Protein AF-A0A171D3H9-F1 (afdb_monomer)

Foldseek 3Di:
DVVVLVVVLVVLVVVLVVLLVVLVVLLVVLVVVLVVCCVVCPVPCDDPNVVVSVVVNVVSVVVSVVSVVVSVVVVVVSVVVVVVVVVVVVVVVVVVVD

pLDDT: mean 88.36, std 6.64, range [54.88, 95.69]

Solvent-accessible surface area (backbone atoms only — not comparable to full-atom values): 5390 Å² total; per-residue (Å²): 113,70,66,61,56,54,52,51,52,55,51,50,54,52,50,49,55,51,48,53,50,51,46,55,50,49,55,52,52,55,53,50,50,53,52,49,48,43,68,75,41,45,89,69,55,47,66,68,65,44,52,52,53,55,54,49,47,54,52,50,54,53,51,44,52,50,51,52,49,54,52,51,53,51,50,54,54,50,51,53,53,51,54,54,48,54,52,51,52,53,53,51,51,55,65,77,73,108

Organism: NCBI:txid161355

Mean predicted aligned error: 5.81 Å

InterPro domains:
  IPR010310 Type VII secretion system ESAT-6-like [PF06013] (6-89)
  IPR036689 ESAT-6-like superfamily [SSF140453] (6-96)

Secondary structure (DSSP, 8-state):
-HHHHHHHHHHHHHHHHHHHHHHHHHHHHHHHHHHHHHHHHGGG--HHHHHHHHHHHHHHHHHHHHHHHHHHHHHHHHHHHHHHHHHHHHHHHHHH--

Structure (mmCIF, N/CA/C/O backbone):
data_AF-A0A171D3H9-F1
#
_entry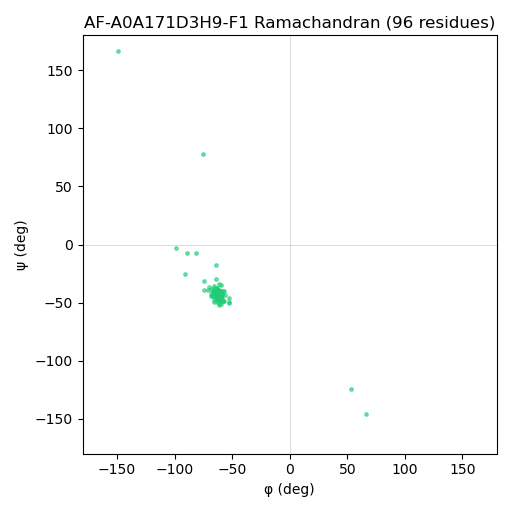.id   AF-A0A171D3H9-F1
#
loop_
_atom_site.group_PDB
_atom_site.id
_atom_site.type_symbol
_atom_site.label_atom_id
_atom_site.label_alt_id
_atom_site.label_comp_id
_atom_site.label_asym_id
_atom_site.label_entity_id
_atom_site.label_seq_id
_atom_site.pdbx_PDB_ins_code
_atom_site.Cartn_x
_atom_site.Cartn_y
_atom_site.Cartn_z
_atom_site.occupancy
_atom_site.B_iso_or_equiv
_atom_site.auth_seq_id
_atom_site.auth_comp_id
_atom_site.auth_asym_id
_atom_site.auth_atom_id
_atom_site.pdbx_PDB_model_num
ATOM 1 N N . MET A 1 1 ? 8.630 -3.198 -33.248 1.00 59.25 1 MET A N 1
ATOM 2 C CA . MET A 1 1 ? 8.483 -4.055 -32.046 1.00 59.25 1 MET A CA 1
ATOM 3 C C . MET A 1 1 ? 8.931 -3.330 -30.770 1.00 59.25 1 MET A C 1
ATOM 5 O O . MET A 1 1 ? 8.212 -3.430 -29.789 1.00 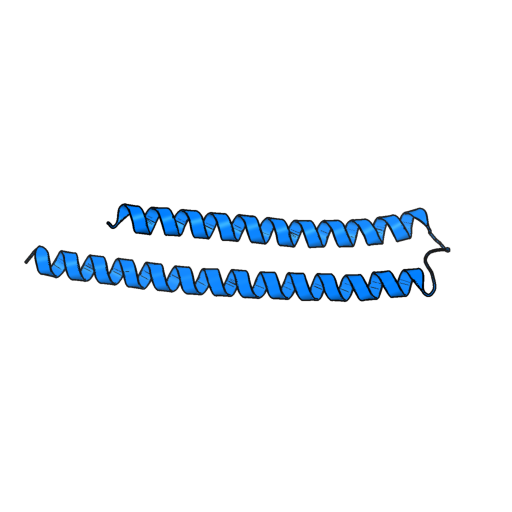59.25 1 MET A O 1
ATOM 9 N N . SER A 1 2 ? 10.020 -2.541 -30.794 1.00 70.62 2 SER A N 1
ATOM 10 C CA . SER A 1 2 ? 10.493 -1.708 -29.659 1.00 70.62 2 SER A CA 1
ATOM 11 C C . SER A 1 2 ? 9.443 -0.770 -29.053 1.00 70.62 2 SER A C 1
ATOM 13 O O . SER A 1 2 ? 9.237 -0.774 -27.840 1.00 70.62 2 SER A O 1
ATOM 15 N N . ASP A 1 3 ? 8.691 -0.047 -29.890 1.00 76.50 3 ASP A N 1
ATOM 16 C CA . ASP A 1 3 ? 7.670 0.890 -29.401 1.00 76.50 3 ASP A CA 1
ATOM 17 C C . ASP A 1 3 ? 6.540 0.206 -28.623 1.00 76.50 3 ASP A C 1
ATOM 19 O O . ASP A 1 3 ? 6.097 0.730 -27.607 1.00 76.50 3 ASP A O 1
ATOM 23 N N . TYR A 1 4 ? 6.114 -0.990 -29.041 1.00 75.44 4 TYR A N 1
ATOM 24 C CA . TYR A 1 4 ? 5.067 -1.747 -28.347 1.00 75.44 4 TYR A CA 1
ATOM 25 C C . TYR A 1 4 ? 5.510 -2.138 -26.932 1.00 75.44 4 TYR A C 1
ATOM 27 O O . TYR A 1 4 ? 4.793 -1.911 -25.960 1.00 75.44 4 TYR A O 1
ATOM 35 N N . THR A 1 5 ? 6.733 -2.656 -26.802 1.00 76.88 5 THR A N 1
ATOM 36 C CA . THR A 1 5 ? 7.321 -3.019 -25.510 1.00 76.88 5 THR A CA 1
ATOM 37 C C . THR A 1 5 ? 7.474 -1.797 -24.603 1.00 76.88 5 THR A C 1
ATOM 39 O O . THR A 1 5 ? 7.083 -1.844 -23.439 1.00 76.88 5 THR A O 1
ATOM 42 N N . LYS A 1 6 ? 7.969 -0.672 -25.136 1.00 79.62 6 LYS A N 1
ATOM 43 C CA . LYS A 1 6 ? 8.111 0.584 -24.385 1.00 79.62 6 LYS A CA 1
ATOM 44 C C . LYS A 1 6 ? 6.763 1.130 -23.898 1.00 79.62 6 LYS A C 1
ATOM 46 O O . LYS A 1 6 ? 6.672 1.563 -22.753 1.00 79.62 6 LYS A O 1
ATOM 51 N N . VAL A 1 7 ? 5.724 1.094 -24.736 1.00 84.12 7 VAL A N 1
ATOM 52 C CA . VAL A 1 7 ? 4.364 1.524 -24.365 1.00 84.12 7 VAL A CA 1
ATOM 53 C C . VAL A 1 7 ? 3.796 0.651 -23.244 1.00 84.12 7 VAL A C 1
ATOM 55 O O . VAL A 1 7 ? 3.266 1.191 -2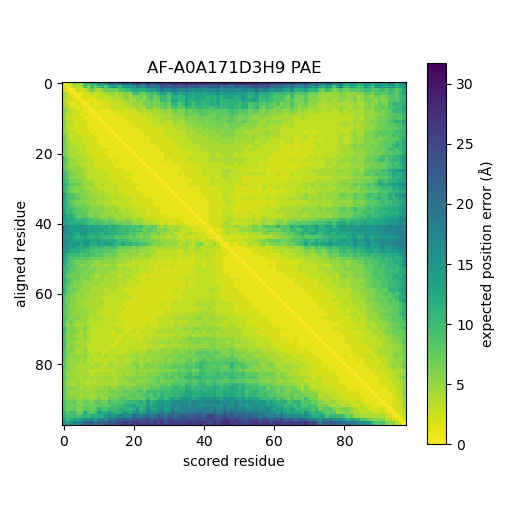2.274 1.00 84.12 7 VAL A O 1
ATOM 58 N N . ASN A 1 8 ? 3.969 -0.671 -23.320 1.00 84.00 8 ASN A N 1
ATOM 59 C CA . ASN A 1 8 ? 3.507 -1.584 -22.270 1.00 84.00 8 ASN A CA 1
ATOM 60 C C . ASN A 1 8 ? 4.195 -1.312 -20.924 1.00 84.00 8 ASN A C 1
ATOM 62 O O . ASN A 1 8 ? 3.529 -1.309 -19.894 1.00 84.00 8 ASN A O 1
ATOM 66 N N . PHE A 1 9 ? 5.502 -1.021 -20.922 1.00 84.19 9 PHE A N 1
ATOM 67 C CA . PHE A 1 9 ? 6.224 -0.655 -19.697 1.00 84.19 9 PHE A CA 1
ATOM 68 C C . PHE A 1 9 ? 5.650 0.602 -19.038 1.00 84.19 9 PHE A C 1
ATOM 70 O O . PHE A 1 9 ? 5.394 0.599 -17.836 1.00 84.19 9 PHE A O 1
ATOM 77 N N . VAL A 1 10 ? 5.392 1.651 -19.826 1.00 86.81 10 VAL A N 1
ATOM 78 C CA . VAL A 1 10 ? 4.778 2.887 -19.315 1.00 86.81 10 VAL A CA 1
ATOM 79 C C . VAL A 1 10 ? 3.396 2.601 -18.724 1.00 86.81 10 VAL A C 1
ATOM 81 O O . VAL A 1 10 ? 3.074 3.092 -17.647 1.00 86.81 10 VAL A O 1
ATOM 84 N N . GLN A 1 11 ? 2.578 1.778 -19.383 1.00 88.56 11 GLN A N 1
ATOM 85 C CA . GLN A 1 11 ? 1.258 1.403 -18.866 1.00 88.56 11 GLN A CA 1
ATOM 86 C C . GLN A 1 11 ? 1.342 0.629 -17.544 1.00 88.56 11 GLN A C 1
ATOM 88 O O . GLN A 1 11 ? 0.542 0.879 -16.645 1.00 88.56 11 GLN A O 1
ATOM 93 N N . MET A 1 12 ? 2.317 -0.273 -17.401 1.00 86.19 12 MET A N 1
ATOM 94 C CA . MET A 1 12 ? 2.535 -1.030 -16.164 1.00 86.19 12 MET A CA 1
ATOM 95 C C . MET A 1 12 ? 2.984 -0.128 -15.005 1.00 86.19 12 MET A C 1
ATOM 97 O O . MET A 1 12 ? 2.468 -0.266 -13.899 1.00 86.19 12 MET A O 1
ATOM 101 N N . GLU A 1 13 ? 3.871 0.838 -15.258 1.00 86.12 13 GLU A N 1
ATOM 102 C CA . GLU A 1 13 ? 4.276 1.838 -14.259 1.00 86.12 13 GLU A CA 1
ATOM 103 C C . GLU 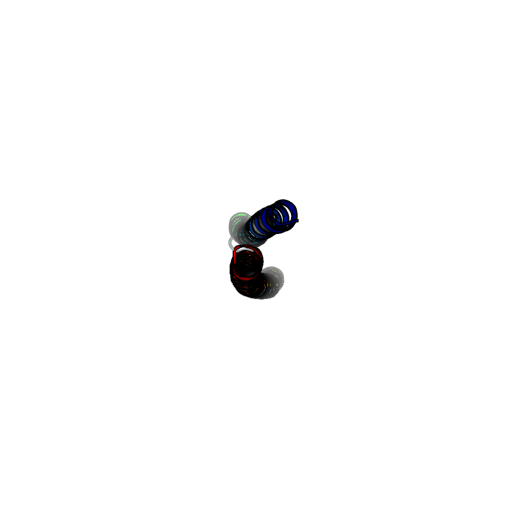A 1 13 ? 3.078 2.685 -13.795 1.00 86.12 13 GLU A C 1
ATOM 105 O O . GLU A 1 13 ? 2.863 2.885 -12.599 1.00 86.12 13 GLU A O 1
ATOM 110 N N . GLN A 1 14 ? 2.228 3.121 -14.730 1.00 89.75 14 GLN A N 1
ATOM 111 C CA . GLN A 1 14 ? 1.002 3.851 -14.392 1.00 89.75 14 GLN A CA 1
ATOM 112 C C . GLN A 1 14 ? 0.016 2.993 -13.588 1.00 89.75 14 GLN A C 1
ATOM 114 O O . GLN A 1 14 ? -0.591 3.484 -12.634 1.00 89.75 14 GLN A O 1
ATOM 119 N N . ALA A 1 15 ? -0.131 1.711 -13.933 1.00 86.94 15 ALA A N 1
ATOM 120 C CA . ALA A 1 15 ? -0.965 0.780 -13.179 1.00 86.94 15 ALA A CA 1
ATOM 121 C C . ALA A 1 15 ? -0.452 0.609 -11.741 1.00 86.94 15 ALA A C 1
ATOM 123 O O . ALA A 1 15 ? -1.248 0.659 -10.805 1.00 86.94 15 ALA A O 1
ATOM 124 N N . GLN A 1 16 ? 0.865 0.495 -11.547 1.00 87.38 16 GLN A N 1
ATOM 125 C CA . GLN A 1 16 ? 1.477 0.422 -10.220 1.00 87.38 16 GLN A CA 1
ATOM 126 C C . GLN A 1 16 ? 1.180 1.677 -9.386 1.00 87.38 16 GLN A C 1
ATOM 128 O O . GLN A 1 16 ? 0.741 1.561 -8.242 1.00 87.38 16 GLN A O 1
ATOM 133 N N . LEU A 1 17 ? 1.369 2.874 -9.950 1.00 89.38 17 LEU A N 1
ATOM 134 C CA . LEU A 1 17 ? 1.047 4.135 -9.269 1.00 89.38 17 LEU A CA 1
ATOM 135 C C . LEU A 1 17 ? -0.442 4.224 -8.909 1.00 89.38 17 LEU A C 1
ATOM 137 O O . LEU A 1 17 ? -0.799 4.671 -7.817 1.00 89.38 17 LEU A O 1
ATOM 141 N N . GLY A 1 18 ? -1.313 3.770 -9.813 1.00 91.56 18 GLY A N 1
ATOM 142 C CA . GLY A 1 18 ? -2.749 3.676 -9.574 1.00 91.56 18 GLY A CA 1
ATOM 143 C C . GLY A 1 18 ? -3.080 2.755 -8.401 1.00 91.56 18 GLY A C 1
ATOM 144 O O . GLY A 1 18 ? -3.849 3.138 -7.521 1.00 91.56 18 GLY A O 1
ATOM 145 N N . LEU A 1 19 ? -2.459 1.577 -8.345 1.00 89.00 19 LEU A N 1
ATOM 146 C CA . LEU A 1 19 ? -2.654 0.616 -7.261 1.00 89.00 19 LEU A CA 1
ATOM 147 C C . LEU A 1 19 ? -2.126 1.153 -5.925 1.00 89.00 19 LEU A C 1
ATOM 149 O O . LEU A 1 19 ? -2.850 1.096 -4.937 1.00 89.00 19 LEU A O 1
ATOM 153 N N . LEU A 1 20 ? -0.942 1.774 -5.894 1.00 90.25 20 LEU A N 1
ATOM 154 C CA . LEU A 1 20 ? -0.417 2.429 -4.685 1.00 90.25 20 LEU A CA 1
ATOM 155 C C . LEU A 1 20 ? -1.371 3.508 -4.158 1.00 90.25 20 LEU A C 1
ATOM 157 O O . LEU A 1 20 ? -1.588 3.622 -2.951 1.00 90.25 20 LEU A O 1
ATOM 161 N N . LYS A 1 21 ? -1.986 4.280 -5.059 1.00 93.88 21 LYS A N 1
ATOM 162 C CA . LYS A 1 21 ? -3.003 5.268 -4.689 1.00 93.88 21 LYS A CA 1
ATOM 163 C C . LYS A 1 21 ? -4.251 4.611 -4.098 1.00 93.88 21 LYS A C 1
ATOM 165 O O . LYS A 1 21 ? -4.799 5.143 -3.139 1.00 93.88 21 LYS A O 1
ATOM 170 N N . VAL A 1 22 ? -4.703 3.484 -4.649 1.00 92.31 22 VAL A N 1
ATOM 171 C CA . VAL A 1 22 ? -5.842 2.727 -4.101 1.00 92.31 22 VAL A CA 1
ATOM 172 C C . VAL A 1 22 ? -5.525 2.216 -2.697 1.00 92.31 22 VAL A C 1
ATOM 174 O O . VAL A 1 22 ? -6.332 2.440 -1.801 1.00 92.31 22 VAL A O 1
ATOM 177 N N . VAL A 1 23 ? -4.344 1.624 -2.488 1.00 90.06 23 VAL A N 1
ATOM 178 C CA . VAL A 1 23 ? -3.897 1.153 -1.164 1.00 90.06 23 VAL A CA 1
ATOM 179 C C . VAL A 1 23 ? -3.870 2.306 -0.159 1.00 90.06 23 VAL A C 1
ATOM 181 O O . VAL A 1 23 ? -4.486 2.210 0.893 1.00 90.06 23 VAL A O 1
ATOM 184 N N . SER A 1 24 ? -3.262 3.443 -0.512 1.00 90.88 24 SER A N 1
ATOM 185 C CA . SER A 1 24 ? -3.228 4.621 0.372 1.00 90.88 24 SER A CA 1
ATOM 186 C C . SER A 1 24 ? -4.611 5.224 0.643 1.00 90.88 24 SER A C 1
ATOM 188 O O . SER A 1 24 ? -4.827 5.843 1.683 1.00 90.88 24 SER A O 1
ATOM 190 N N . ASN A 1 25 ? -5.554 5.100 -0.291 1.00 93.81 25 ASN A N 1
ATOM 191 C CA . ASN A 1 25 ? -6.923 5.548 -0.059 1.00 93.81 25 ASN A CA 1
ATOM 192 C C . ASN A 1 25 ? -7.683 4.602 0.879 1.00 93.81 25 ASN A C 1
ATOM 194 O O . ASN A 1 25 ? -8.560 5.078 1.596 1.00 93.81 25 ASN A O 1
ATOM 198 N N . MET A 1 26 ? -7.371 3.302 0.862 1.00 90.31 26 MET A N 1
ATOM 199 C CA . MET A 1 26 ? -7.959 2.324 1.778 1.00 90.31 26 MET A CA 1
ATOM 200 C C . MET A 1 26 ? -7.535 2.620 3.219 1.00 90.31 26 MET A C 1
ATOM 202 O O . MET A 1 26 ? -8.417 2.826 4.047 1.00 90.31 26 MET A O 1
ATOM 206 N N . ASP A 1 27 ? -6.234 2.819 3.439 1.00 90.88 27 ASP A N 1
ATOM 207 C CA . ASP A 1 27 ? -5.623 3.199 4.724 1.00 90.88 27 ASP A CA 1
ATOM 208 C C . ASP A 1 27 ? -6.295 4.444 5.326 1.00 90.88 27 ASP A C 1
ATOM 210 O O . ASP A 1 27 ? -6.789 4.471 6.451 1.00 90.88 27 ASP A O 1
ATOM 214 N N . LYS A 1 28 ? -6.447 5.495 4.513 1.00 94.94 28 LYS A N 1
ATOM 215 C CA . LYS A 1 28 ? -7.124 6.724 4.954 1.00 94.94 28 LYS A CA 1
ATOM 216 C C . LYS A 1 28 ? -8.591 6.501 5.300 1.00 94.94 28 LYS A C 1
ATOM 218 O O . LYS A 1 28 ? -9.100 7.141 6.218 1.00 94.94 28 LYS A O 1
ATOM 223 N N . ALA A 1 29 ? -9.292 5.667 4.534 1.00 93.94 29 ALA A N 1
ATOM 224 C CA . ALA A 1 29 ? -10.715 5.428 4.736 1.00 93.94 29 ALA A CA 1
ATOM 225 C C . ALA A 1 29 ? -10.975 4.616 6.011 1.00 93.94 29 ALA A C 1
ATOM 227 O O . ALA A 1 29 ? -11.933 4.906 6.732 1.00 93.94 29 ALA A O 1
ATOM 228 N N . THR A 1 30 ? -10.129 3.627 6.300 1.00 91.75 30 THR A N 1
ATOM 229 C CA . THR A 1 30 ? -10.205 2.821 7.521 1.00 91.75 30 THR A CA 1
ATOM 230 C C . THR A 1 30 ? -9.855 3.665 8.746 1.00 91.75 30 THR A C 1
ATOM 232 O O . THR A 1 30 ? -10.624 3.675 9.709 1.00 91.75 30 THR A O 1
ATOM 235 N N . ASP A 1 31 ? -8.799 4.476 8.682 1.00 91.56 31 ASP A N 1
ATOM 236 C CA . ASP A 1 31 ? -8.445 5.426 9.743 1.00 91.56 31 ASP A CA 1
ATOM 237 C C . ASP A 1 31 ? -9.549 6.450 10.016 1.00 91.56 31 ASP A C 1
ATOM 239 O O . ASP A 1 31 ? -9.907 6.718 11.169 1.00 91.56 31 ASP A O 1
ATOM 243 N N . GLU A 1 32 ? -10.125 7.025 8.957 1.00 95.69 32 GLU A N 1
ATOM 244 C CA . GLU A 1 32 ? -11.210 7.993 9.087 1.00 95.69 32 GLU A CA 1
ATOM 245 C C . GLU A 1 32 ? -12.464 7.360 9.700 1.00 95.69 32 GLU A C 1
ATOM 247 O O . GLU A 1 32 ? -13.125 8.007 10.517 1.00 95.69 32 GLU A O 1
ATOM 252 N N . LEU A 1 33 ? -12.782 6.110 9.348 1.00 93.44 33 LEU A N 1
ATOM 253 C CA . LEU A 1 33 ? -13.890 5.367 9.946 1.00 93.44 33 LEU A CA 1
ATOM 254 C C . LEU A 1 33 ? -13.701 5.225 11.460 1.00 93.44 33 LEU A C 1
ATOM 256 O O . LEU A 1 33 ? -14.609 5.577 12.213 1.00 93.44 33 LEU A O 1
ATOM 260 N N . ILE A 1 34 ? -12.531 4.759 11.907 1.00 91.25 34 ILE A N 1
ATOM 261 C CA . ILE A 1 34 ? -12.240 4.578 13.337 1.00 91.25 34 ILE A CA 1
ATOM 262 C C . ILE A 1 34 ? -12.311 5.911 14.077 1.00 91.25 34 ILE A C 1
ATOM 264 O O . ILE A 1 34 ? -12.991 6.015 15.099 1.00 91.25 34 ILE A O 1
ATOM 268 N N . ARG A 1 35 ? -11.678 6.955 13.532 1.00 94.00 35 ARG A N 1
ATOM 269 C CA . ARG A 1 35 ? -11.710 8.291 14.136 1.00 94.00 35 ARG A CA 1
ATOM 270 C C . ARG A 1 35 ? -13.142 8.808 14.276 1.00 94.00 35 ARG A C 1
ATOM 272 O O . ARG A 1 35 ? -13.512 9.289 15.340 1.00 94.00 35 ARG A O 1
ATOM 279 N N . LYS A 1 36 ? -13.969 8.675 13.234 1.00 95.62 36 LYS A N 1
ATOM 280 C CA . LYS A 1 36 ? -15.378 9.098 13.286 1.00 95.62 36 LYS A CA 1
ATOM 281 C C . LYS A 1 36 ? -16.182 8.308 14.310 1.00 95.62 36 LYS A C 1
ATOM 283 O O . LYS A 1 36 ? -17.028 8.889 14.980 1.00 95.62 36 LYS A O 1
ATOM 288 N N . LEU A 1 37 ? -15.938 7.006 14.442 1.00 91.69 37 LEU A N 1
ATOM 289 C CA . LEU A 1 37 ? -16.603 6.192 15.458 1.00 91.69 37 LEU A CA 1
ATOM 290 C C . LEU A 1 37 ? -16.239 6.665 16.871 1.00 91.69 37 LEU A C 1
ATOM 292 O O . LEU A 1 37 ? -17.136 6.840 17.692 1.00 91.69 37 LEU A O 1
ATOM 296 N N . GLN A 1 38 ? -14.961 6.950 17.125 1.00 91.81 38 GLN A N 1
ATOM 297 C CA . GLN A 1 38 ? -14.490 7.509 18.396 1.00 91.81 38 GLN A CA 1
ATOM 298 C C . GLN A 1 38 ? -15.108 8.886 18.683 1.00 91.81 38 GLN A C 1
ATOM 300 O O . GLN A 1 38 ? -15.575 9.130 19.793 1.00 91.81 38 GLN A O 1
ATOM 305 N N . GLU A 1 39 ? -15.173 9.769 17.683 1.00 95.00 39 GLU A N 1
ATOM 306 C CA . GLU A 1 39 ? -15.784 11.100 17.807 1.00 95.00 39 GLU A CA 1
ATOM 307 C C . GLU A 1 39 ? -17.293 11.033 18.094 1.00 95.00 39 GLU A C 1
ATOM 309 O O . GLU A 1 39 ? -17.793 11.764 18.946 1.00 95.00 39 GLU A O 1
ATOM 314 N N . VAL A 1 40 ? -18.027 10.167 17.387 1.00 94.12 40 VAL A N 1
ATOM 315 C CA . VAL A 1 40 ? -19.492 10.057 17.506 1.00 94.12 40 VAL A CA 1
ATOM 316 C C . VAL A 1 40 ? -19.904 9.360 18.798 1.00 94.12 40 VAL A C 1
ATOM 318 O O . VAL A 1 40 ? -20.907 9.733 19.405 1.00 94.12 40 VAL A O 1
ATOM 321 N N . LEU A 1 41 ? -19.166 8.327 19.206 1.00 91.12 41 LEU A N 1
ATOM 322 C CA . LEU A 1 41 ? -19.541 7.498 20.348 1.00 91.12 41 LEU A CA 1
ATOM 323 C C . LEU A 1 41 ? -18.941 8.007 21.662 1.00 91.12 41 LEU A C 1
ATOM 325 O O . LEU A 1 41 ? -19.543 7.771 22.711 1.00 91.12 41 LEU A O 1
ATOM 329 N N . GLY A 1 42 ? -17.821 8.736 21.621 1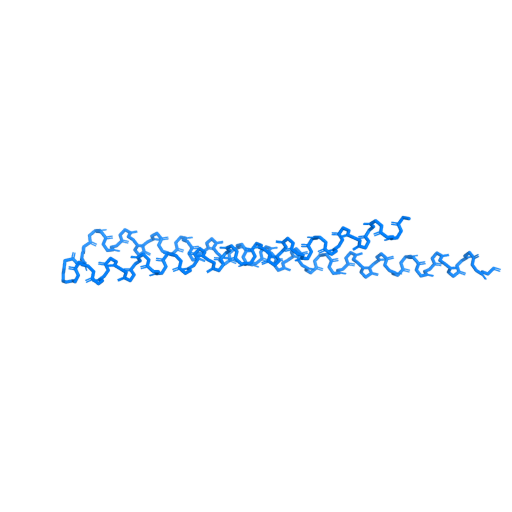.00 90.88 42 GLY A N 1
ATOM 330 C CA . GLY A 1 42 ? -17.166 9.288 22.807 1.00 90.88 42 GLY A CA 1
ATOM 331 C C . GLY A 1 42 ? -16.903 8.204 23.851 1.00 90.88 42 GLY A C 1
ATOM 332 O O . GLY A 1 42 ? -16.333 7.162 23.538 1.00 90.88 42 GLY A O 1
ATOM 333 N N . ASP A 1 43 ? -17.401 8.405 25.072 1.00 88.88 43 ASP A N 1
ATOM 334 C CA . ASP A 1 43 ? -17.272 7.441 26.178 1.00 88.88 43 ASP A CA 1
ATOM 335 C C . ASP A 1 43 ? -17.983 6.097 25.919 1.00 88.88 43 ASP A C 1
ATOM 337 O O . ASP A 1 43 ? -17.679 5.098 26.569 1.00 88.88 43 ASP A O 1
ATOM 341 N N . ASN A 1 44 ? -18.914 6.043 24.958 1.00 88.19 44 ASN A N 1
ATOM 342 C CA . ASN A 1 44 ? -19.568 4.798 24.546 1.00 88.19 44 ASN A CA 1
ATOM 343 C C . ASN A 1 44 ? -18.716 3.976 23.562 1.00 88.19 44 ASN A C 1
ATOM 345 O O . ASN A 1 44 ? -19.093 2.850 23.230 1.00 88.19 44 ASN A O 1
ATOM 349 N N . TRP A 1 45 ? -17.583 4.506 23.081 1.00 89.19 45 TRP A N 1
ATOM 350 C CA . TRP A 1 45 ? -16.594 3.739 22.324 1.00 89.19 45 TRP A CA 1
ATOM 351 C C . TRP A 1 45 ? -15.798 2.835 23.273 1.00 89.19 45 TRP A C 1
ATOM 353 O O . TRP A 1 45 ? -14.677 3.136 23.680 1.00 89.19 45 TRP A O 1
ATOM 363 N N . ALA A 1 46 ? -16.406 1.721 23.667 1.00 89.62 46 ALA A N 1
ATOM 364 C CA . ALA A 1 46 ? -15.815 0.780 24.603 1.00 89.62 46 ALA A CA 1
ATOM 365 C C . ALA A 1 46 ? -16.278 -0.657 24.333 1.00 89.62 46 ALA A C 1
ATOM 367 O O . ALA A 1 46 ? -17.249 -0.906 23.615 1.00 89.62 46 ALA A O 1
ATOM 368 N N . GLY A 1 47 ? -15.580 -1.610 24.949 1.00 90.56 47 GLY A N 1
ATOM 369 C CA . GLY A 1 47 ? -15.951 -3.022 24.922 1.00 90.56 47 GLY A CA 1
ATOM 370 C C . GLY A 1 47 ? -15.839 -3.655 23.536 1.00 90.56 47 GLY A C 1
ATOM 371 O O . GLY A 1 47 ? -14.954 -3.323 22.747 1.00 90.56 47 GLY A O 1
ATOM 372 N N . ASP A 1 48 ? -16.739 -4.594 23.257 1.00 90.62 48 ASP A N 1
ATOM 373 C CA . ASP A 1 48 ? -16.639 -5.496 22.107 1.00 90.62 48 ASP A CA 1
ATOM 374 C C . ASP A 1 48 ? -16.647 -4.770 20.759 1.00 90.62 48 ASP A C 1
ATOM 376 O O . ASP A 1 48 ? -15.944 -5.186 19.844 1.00 90.62 48 ASP A O 1
ATOM 380 N N . ALA A 1 49 ? -17.384 -3.661 20.635 1.00 85.19 49 ALA A N 1
ATOM 381 C CA . ALA A 1 49 ? -17.418 -2.881 19.399 1.00 85.19 49 ALA A CA 1
ATOM 382 C C . ALA A 1 49 ? -16.057 -2.236 19.102 1.00 85.19 49 ALA A C 1
ATOM 384 O O . ALA A 1 49 ? -15.543 -2.370 17.993 1.00 85.19 49 ALA A O 1
ATOM 385 N N . ALA A 1 50 ? -15.446 -1.589 20.099 1.00 90.12 50 ALA A N 1
ATOM 386 C CA . ALA A 1 50 ? -14.122 -0.994 19.948 1.00 90.12 50 ALA A CA 1
ATOM 387 C C . ALA A 1 50 ? -13.073 -2.069 19.620 1.00 90.12 50 ALA A C 1
ATOM 389 O O . ALA A 1 50 ? -12.310 -1.918 18.669 1.00 90.12 50 ALA A O 1
ATOM 390 N N . ASN A 1 51 ? -13.098 -3.196 20.339 1.00 93.12 51 ASN A N 1
ATOM 391 C CA . ASN A 1 51 ? -12.188 -4.316 20.093 1.00 93.12 51 ASN A CA 1
ATOM 392 C C . ASN A 1 51 ? -12.351 -4.898 18.681 1.00 93.12 51 ASN A C 1
ATOM 394 O O . ASN A 1 51 ? -11.355 -5.118 17.996 1.00 93.12 51 ASN A O 1
ATOM 398 N N . PHE A 1 52 ? -13.592 -5.095 18.223 1.00 92.31 52 PHE A N 1
ATOM 399 C CA . PHE A 1 52 ? -13.893 -5.608 16.887 1.00 92.31 52 PHE A CA 1
ATOM 400 C C . PHE A 1 52 ? -13.267 -4.733 15.800 1.00 92.31 52 PHE A C 1
ATOM 402 O O . PHE A 1 52 ? -12.599 -5.236 14.897 1.00 92.31 52 PHE A O 1
ATOM 409 N N . PHE A 1 53 ? -13.454 -3.417 15.889 1.00 91.50 53 PHE A N 1
ATOM 410 C CA . PHE A 1 53 ? -12.929 -2.492 14.893 1.00 91.50 53 PHE A CA 1
ATOM 411 C C . PHE A 1 53 ? -11.401 -2.365 14.947 1.00 91.50 53 PHE A C 1
ATOM 413 O O . PHE A 1 53 ? -10.771 -2.311 13.894 1.00 91.50 53 PHE A O 1
ATOM 420 N N . GLU A 1 54 ? -10.793 -2.395 16.133 1.00 90.94 54 GLU A N 1
ATOM 421 C CA . GLU A 1 54 ? -9.331 -2.415 16.279 1.00 90.94 54 GLU A CA 1
ATOM 422 C C . GLU A 1 54 ? -8.701 -3.708 15.735 1.00 90.94 54 GLU A C 1
ATOM 424 O O . GLU A 1 54 ? -7.619 -3.684 15.145 1.00 90.94 54 GLU A O 1
ATOM 429 N N . GLU A 1 55 ? -9.363 -4.858 15.886 1.00 94.75 55 GLU A N 1
ATOM 430 C CA . GLU A 1 55 ? -8.917 -6.108 15.259 1.00 94.75 55 GLU A CA 1
ATOM 431 C C . GLU A 1 55 ? -8.996 -6.037 13.733 1.00 94.75 55 GLU A C 1
ATOM 433 O O . GLU A 1 55 ? -8.042 -6.412 13.050 1.00 94.75 55 GLU A O 1
ATOM 438 N N . HIS A 1 56 ? -10.095 -5.508 13.191 1.00 93.62 56 HIS A N 1
ATOM 439 C CA . HIS A 1 56 ? -10.252 -5.347 11.746 1.00 93.62 56 HIS A CA 1
ATOM 440 C C . HIS A 1 56 ? -9.259 -4.340 11.172 1.00 93.62 56 HIS A C 1
ATOM 442 O O . HIS A 1 56 ? -8.694 -4.600 10.111 1.00 93.62 56 HIS A O 1
ATOM 448 N N . ARG A 1 57 ? -8.965 -3.259 11.905 1.00 91.44 57 ARG A N 1
ATOM 449 C CA . ARG A 1 57 ? -7.909 -2.309 11.552 1.00 91.44 57 ARG A CA 1
ATOM 450 C C . ARG A 1 57 ? -6.580 -3.019 11.324 1.00 91.44 57 ARG A C 1
ATOM 452 O O . ARG A 1 57 ? -5.999 -2.886 10.258 1.00 91.44 57 ARG A O 1
ATOM 459 N N . LYS A 1 58 ? -6.153 -3.876 12.253 1.00 94.12 58 LYS A N 1
ATOM 460 C CA . LYS A 1 58 ? -4.901 -4.642 12.098 1.00 94.12 58 LYS A CA 1
ATOM 461 C C . LYS A 1 58 ? -4.900 -5.542 10.861 1.00 94.12 58 LYS A C 1
ATOM 463 O O . LYS A 1 58 ? -3.850 -5.736 10.253 1.00 94.12 58 LYS A O 1
ATOM 468 N N . ILE A 1 59 ? -6.051 -6.114 10.500 1.00 94.81 59 ILE A N 1
ATOM 469 C CA . ILE A 1 59 ? -6.189 -6.946 9.295 1.00 94.81 59 ILE A CA 1
ATOM 470 C C . ILE A 1 59 ? -6.027 -6.088 8.036 1.00 94.81 59 ILE A C 1
ATOM 472 O O . ILE A 1 59 ? -5.322 -6.498 7.112 1.00 94.81 59 ILE A O 1
ATOM 476 N N . TRP A 1 60 ? -6.650 -4.909 8.000 1.00 92.88 60 TRP A N 1
ATOM 477 C CA . TRP A 1 60 ? -6.517 -3.968 6.888 1.00 92.88 60 TRP A CA 1
ATOM 478 C C . TRP A 1 60 ? -5.079 -3.472 6.753 1.00 92.88 60 TRP A C 1
ATOM 480 O O . TRP A 1 60 ? -4.499 -3.638 5.682 1.00 92.88 60 TRP A O 1
ATOM 490 N N . ASP A 1 61 ? -4.463 -3.027 7.851 1.00 92.31 61 ASP A N 1
ATOM 491 C CA . ASP A 1 61 ? -3.072 -2.567 7.883 1.00 92.31 61 ASP A CA 1
ATOM 492 C C . ASP A 1 61 ? -2.117 -3.658 7.359 1.00 92.31 61 ASP A C 1
ATOM 494 O O . ASP A 1 61 ? -1.211 -3.402 6.562 1.00 92.31 61 ASP A O 1
ATOM 498 N N . ALA A 1 62 ? -2.326 -4.915 7.769 1.00 95.25 62 ALA A N 1
ATOM 499 C CA . ALA A 1 62 ? -1.519 -6.040 7.303 1.00 95.25 62 ALA A CA 1
ATOM 500 C C . ALA A 1 62 ? -1.697 -6.306 5.797 1.00 95.2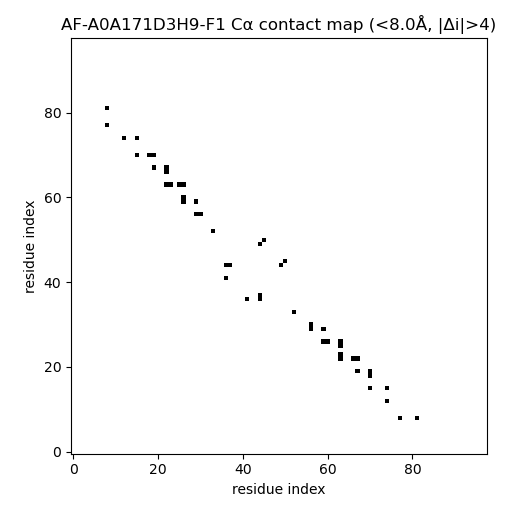5 62 ALA A C 1
ATOM 502 O O . ALA A 1 62 ? -0.714 -6.569 5.096 1.00 95.25 62 ALA A O 1
ATOM 503 N N . ALA A 1 63 ? -2.932 -6.229 5.294 1.00 92.56 63 ALA A 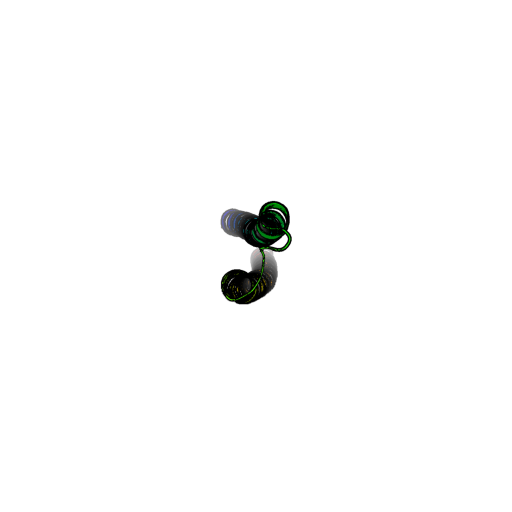N 1
ATOM 504 C CA . ALA A 1 63 ? -3.230 -6.399 3.875 1.00 92.56 63 ALA A CA 1
ATOM 505 C C . ALA A 1 63 ? -2.633 -5.263 3.028 1.00 92.56 63 ALA A C 1
ATOM 507 O O . ALA A 1 63 ? -2.076 -5.516 1.961 1.00 92.56 63 ALA A O 1
ATOM 508 N N . GLU A 1 64 ? -2.692 -4.024 3.509 1.00 90.81 64 GLU A N 1
ATOM 509 C CA . GLU A 1 64 ? -2.112 -2.850 2.850 1.00 90.81 64 GLU A CA 1
ATOM 510 C C . GLU A 1 64 ? -0.596 -2.939 2.752 1.00 90.81 64 GLU A C 1
ATOM 512 O O . GLU A 1 64 ? -0.026 -2.707 1.682 1.00 90.81 64 GLU A O 1
ATOM 517 N N . GLN A 1 65 ? 0.058 -3.349 3.839 1.00 92.69 65 GLN A N 1
ATOM 518 C CA . GLN A 1 65 ? 1.496 -3.594 3.841 1.00 92.69 65 GLN A CA 1
ATOM 519 C C . GLN A 1 65 ? 1.888 -4.694 2.854 1.00 92.69 65 GLN A C 1
ATOM 521 O O . GLN A 1 65 ? 2.880 -4.549 2.140 1.00 92.69 65 GLN A O 1
ATOM 526 N N . GLU A 1 66 ? 1.123 -5.786 2.793 1.00 94.44 66 GLU A N 1
ATOM 527 C CA . GLU A 1 66 ? 1.375 -6.870 1.843 1.00 94.44 66 GLU A CA 1
ATOM 528 C C . GLU A 1 66 ? 1.196 -6.411 0.393 1.00 94.44 66 GLU A C 1
ATOM 530 O O . GLU A 1 66 ? 2.075 -6.647 -0.436 1.00 94.44 66 GLU A O 1
ATOM 535 N N . MET A 1 67 ? 0.126 -5.672 0.089 1.00 91.69 67 MET A N 1
ATOM 536 C CA . MET A 1 67 ? -0.064 -5.084 -1.239 1.00 91.69 67 MET A CA 1
ATOM 537 C C . MET A 1 67 ? 1.082 -4.134 -1.603 1.00 91.69 67 MET A C 1
ATOM 539 O O . MET A 1 67 ? 1.600 -4.191 -2.718 1.00 91.69 67 MET A O 1
ATOM 543 N N . GLY A 1 68 ? 1.526 -3.293 -0.665 1.00 90.31 68 GLY A N 1
ATOM 544 C CA . GLY A 1 68 ? 2.672 -2.406 -0.859 1.00 90.31 68 GLY A CA 1
ATOM 545 C C . GLY A 1 68 ? 3.962 -3.165 -1.187 1.00 90.31 68 GLY A C 1
ATOM 546 O O . GLY A 1 68 ? 4.682 -2.777 -2.111 1.00 90.31 68 GLY A O 1
ATOM 547 N N . ARG A 1 69 ? 4.231 -4.277 -0.486 1.00 93.31 69 ARG A N 1
ATOM 548 C CA . ARG A 1 69 ? 5.377 -5.157 -0.772 1.00 93.31 69 ARG A CA 1
ATOM 549 C C . ARG A 1 69 ? 5.299 -5.746 -2.178 1.00 93.31 69 ARG A C 1
ATOM 551 O O . ARG A 1 69 ? 6.239 -5.568 -2.950 1.00 93.31 69 ARG A O 1
ATOM 558 N N . GLN A 1 70 ? 4.172 -6.359 -2.536 1.00 92.88 70 GLN A N 1
ATOM 559 C CA . GLN A 1 70 ? 3.983 -6.985 -3.850 1.00 92.88 70 GLN A CA 1
ATOM 560 C C . GLN A 1 70 ? 4.102 -5.974 -4.999 1.00 92.88 70 GLN A C 1
ATOM 562 O O . GLN A 1 70 ? 4.714 -6.263 -6.028 1.00 92.88 70 GLN A O 1
ATOM 567 N N . LEU A 1 71 ? 3.569 -4.760 -4.824 1.00 89.25 71 LEU A N 1
ATOM 568 C CA . LEU A 1 71 ? 3.697 -3.687 -5.813 1.00 89.25 71 LEU A CA 1
ATOM 569 C C . LEU A 1 71 ? 5.150 -3.242 -5.996 1.00 89.25 71 LEU A C 1
ATOM 571 O O . LEU A 1 71 ? 5.569 -2.972 -7.121 1.00 89.25 71 LEU A O 1
ATOM 575 N N . ASN A 1 72 ? 5.925 -3.177 -4.913 1.00 89.06 72 ASN A N 1
ATOM 576 C CA . ASN A 1 72 ? 7.344 -2.847 -4.985 1.00 89.06 72 ASN A CA 1
ATOM 577 C C . ASN A 1 72 ? 8.160 -3.962 -5.663 1.00 89.06 72 ASN A C 1
ATOM 579 O O . ASN A 1 72 ? 9.000 -3.681 -6.516 1.00 89.06 72 ASN A O 1
ATOM 583 N N . GLU A 1 73 ? 7.884 -5.227 -5.344 1.00 92.50 73 GLU A N 1
ATOM 584 C CA . GLU A 1 73 ? 8.512 -6.379 -6.006 1.00 92.50 73 GLU A CA 1
ATOM 585 C C . GLU A 1 73 ? 8.223 -6.396 -7.512 1.00 92.50 73 GLU A C 1
ATOM 587 O O . GLU A 1 73 ? 9.139 -6.566 -8.323 1.00 92.50 73 GLU A O 1
ATOM 592 N N . ALA A 1 74 ? 6.971 -6.134 -7.899 1.00 87.69 74 ALA A N 1
ATOM 593 C CA . ALA A 1 74 ? 6.580 -6.013 -9.299 1.00 87.69 74 ALA A CA 1
ATOM 594 C C . ALA A 1 74 ? 7.344 -4.883 -10.012 1.00 87.69 74 ALA A C 1
ATOM 596 O O . ALA A 1 74 ? 7.798 -5.068 -11.143 1.00 87.69 74 ALA A O 1
ATOM 597 N N . ALA A 1 75 ? 7.550 -3.743 -9.347 1.00 86.69 75 ALA A N 1
ATOM 598 C CA . ALA A 1 75 ? 8.312 -2.616 -9.886 1.00 86.69 75 ALA A CA 1
ATOM 599 C C . ALA A 1 75 ? 9.773 -2.982 -10.175 1.00 86.69 75 ALA A C 1
ATOM 601 O O . ALA A 1 75 ? 10.302 -2.681 -11.247 1.00 86.69 75 ALA A O 1
ATOM 602 N N . VAL A 1 76 ? 10.421 -3.671 -9.232 1.00 90.75 76 VAL A N 1
ATOM 603 C CA . VAL A 1 76 ? 11.814 -4.122 -9.367 1.00 90.75 76 VAL A CA 1
ATOM 604 C C . VAL A 1 76 ? 11.952 -5.132 -10.508 1.00 90.75 76 VAL A C 1
ATOM 606 O O . VAL A 1 76 ? 12.857 -5.017 -11.343 1.00 90.75 76 VAL A O 1
ATOM 609 N N . ALA A 1 77 ? 11.032 -6.098 -10.585 1.00 90.06 77 ALA A N 1
ATOM 610 C CA . ALA A 1 77 ? 11.001 -7.080 -11.664 1.00 90.06 77 ALA A CA 1
ATOM 611 C C . ALA A 1 77 ? 10.818 -6.408 -13.035 1.00 90.06 77 ALA A C 1
ATOM 613 O O . ALA A 1 77 ? 11.518 -6.745 -13.996 1.00 90.06 77 ALA A O 1
ATOM 614 N N . LEU A 1 78 ? 9.932 -5.412 -13.116 1.00 86.31 78 LEU A N 1
ATOM 615 C CA . LEU A 1 78 ? 9.690 -4.640 -14.331 1.00 86.31 78 LEU A CA 1
ATOM 616 C C . LEU A 1 78 ? 10.929 -3.845 -14.766 1.00 86.31 78 LEU A C 1
ATOM 618 O O . LEU A 1 78 ? 11.287 -3.858 -15.947 1.00 86.31 78 LEU A O 1
ATOM 622 N N . GLY A 1 79 ? 11.612 -3.198 -13.818 1.00 86.88 79 GLY A N 1
ATOM 623 C CA . GLY A 1 79 ? 12.866 -2.483 -14.064 1.00 86.88 79 GLY A CA 1
ATOM 624 C C . GLY A 1 79 ? 13.939 -3.401 -14.651 1.00 86.88 79 GLY A C 1
ATOM 625 O O . GLY A 1 79 ? 14.497 -3.111 -15.710 1.00 86.88 79 GLY A O 1
ATOM 626 N N . THR A 1 80 ? 14.130 -4.566 -14.031 1.00 89.75 80 THR A N 1
ATOM 627 C CA . THR A 1 80 ? 15.089 -5.586 -14.486 1.00 89.75 80 THR A CA 1
ATOM 628 C C . THR A 1 80 ? 14.758 -6.082 -15.898 1.00 89.75 80 THR A C 1
ATOM 630 O O . THR A 1 80 ? 15.637 -6.195 -16.757 1.00 89.75 80 THR A O 1
ATOM 633 N N . ALA A 1 81 ? 13.479 -6.346 -16.183 1.00 85.75 81 ALA A N 1
ATOM 634 C CA . ALA A 1 81 ? 13.029 -6.769 -17.508 1.00 85.75 81 ALA A CA 1
ATOM 635 C C . ALA A 1 81 ? 13.300 -5.698 -18.583 1.00 85.75 81 ALA A C 1
ATOM 637 O O . ALA A 1 81 ? 13.742 -6.027 -19.687 1.00 85.75 81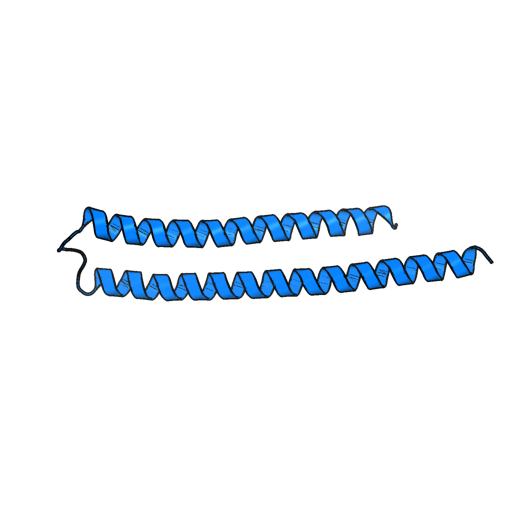 ALA A O 1
ATOM 638 N N . ASN A 1 82 ? 13.089 -4.420 -18.260 1.00 85.38 82 ASN A N 1
ATOM 639 C CA . ASN A 1 82 ? 13.353 -3.299 -19.164 1.00 85.38 82 ASN A CA 1
ATOM 640 C C . ASN A 1 82 ? 14.852 -3.120 -19.454 1.00 85.38 82 ASN A C 1
ATOM 642 O O . ASN A 1 82 ? 15.241 -2.899 -20.603 1.00 85.38 82 ASN A O 1
ATOM 646 N N . GLU A 1 83 ? 15.709 -3.237 -18.439 1.00 88.00 83 GLU A N 1
ATOM 647 C CA . GLU A 1 83 ? 17.166 -3.175 -18.607 1.00 88.00 83 GLU A CA 1
ATOM 648 C C . GLU A 1 83 ? 17.679 -4.307 -19.503 1.00 88.00 83 GLU A C 1
ATOM 650 O O . GLU A 1 83 ? 18.390 -4.053 -20.481 1.00 88.00 83 GLU A O 1
ATOM 655 N N . ASN A 1 84 ? 17.239 -5.539 -19.235 1.00 86.94 84 ASN A N 1
ATOM 656 C CA . ASN A 1 84 ? 17.570 -6.707 -20.050 1.00 86.94 84 ASN A CA 1
ATOM 657 C C . ASN A 1 84 ? 17.112 -6.534 -21.504 1.00 86.94 84 ASN A C 1
ATOM 659 O O . ASN A 1 84 ? 17.865 -6.840 -22.433 1.00 86.94 84 ASN A O 1
ATOM 663 N N . TYR A 1 85 ? 15.906 -5.995 -21.714 1.00 86.38 85 TYR A N 1
ATOM 664 C CA . TYR A 1 85 ? 15.380 -5.709 -23.046 1.00 86.38 85 TYR A CA 1
ATOM 665 C C . TYR A 1 85 ? 16.248 -4.696 -23.806 1.00 86.38 85 TYR A C 1
ATOM 667 O O . TYR A 1 85 ? 16.673 -4.963 -24.932 1.00 86.38 85 TYR A O 1
ATOM 675 N N . LYS A 1 86 ? 16.576 -3.558 -23.180 1.00 87.62 86 LYS A N 1
ATOM 676 C CA . LYS A 1 86 ? 17.428 -2.522 -23.789 1.00 87.62 86 LYS A CA 1
ATOM 677 C C . LYS A 1 86 ? 18.814 -3.058 -24.139 1.00 87.62 86 LYS A C 1
ATOM 679 O O . LYS A 1 86 ? 19.336 -2.745 -25.211 1.00 87.62 86 LYS A O 1
ATOM 684 N N . ALA A 1 87 ? 19.401 -3.875 -23.263 1.00 88.31 87 ALA A N 1
ATOM 685 C CA . ALA A 1 87 ? 20.692 -4.507 -23.508 1.00 88.31 87 ALA A CA 1
ATOM 686 C C . ALA A 1 87 ? 20.637 -5.470 -24.708 1.00 88.31 87 ALA A C 1
ATOM 688 O O . ALA A 1 87 ? 21.535 -5.450 -25.552 1.00 88.31 87 ALA A O 1
ATOM 689 N N . ALA A 1 88 ? 19.575 -6.275 -24.823 1.00 86.88 88 ALA A N 1
ATOM 690 C CA . ALA A 1 88 ? 19.369 -7.172 -25.958 1.00 86.88 88 ALA A CA 1
ATOM 691 C C . ALA A 1 88 ? 19.172 -6.404 -27.277 1.00 86.88 88 ALA A C 1
ATOM 693 O O . ALA A 1 88 ? 19.807 -6.737 -28.278 1.00 86.88 88 ALA A O 1
ATOM 694 N N . GLU A 1 89 ? 18.368 -5.335 -27.284 1.00 86.06 89 GLU A N 1
ATOM 695 C CA . GLU A 1 89 ? 18.209 -4.476 -28.467 1.00 86.06 89 GLU A CA 1
ATOM 696 C C . GLU A 1 89 ? 19.517 -3.792 -28.876 1.00 86.06 89 GLU A C 1
ATOM 698 O O . GLU A 1 89 ? 19.814 -3.694 -30.065 1.00 86.06 89 GLU A O 1
ATOM 703 N N . ALA A 1 90 ? 20.310 -3.304 -27.918 1.00 87.25 90 ALA A N 1
ATOM 704 C CA . ALA A 1 90 ? 21.604 -2.691 -28.209 1.00 87.25 90 ALA A CA 1
ATOM 705 C C . ALA A 1 90 ? 22.575 -3.695 -28.851 1.00 87.25 90 ALA A C 1
ATOM 707 O O . ALA A 1 90 ? 23.194 -3.376 -29.865 1.00 87.25 90 ALA A O 1
ATOM 708 N N . ARG A 1 91 ? 22.650 -4.920 -28.312 1.00 87.56 91 ARG A N 1
ATOM 709 C CA . ARG A 1 91 ? 23.470 -6.007 -28.874 1.00 87.56 91 ARG A CA 1
ATOM 710 C C . ARG A 1 91 ? 23.013 -6.402 -30.273 1.00 87.56 91 ARG A C 1
ATOM 712 O O . ARG A 1 91 ? 23.843 -6.486 -31.170 1.00 87.56 91 ARG A O 1
ATOM 719 N N . ASN A 1 92 ? 21.708 -6.587 -30.480 1.00 83.19 92 ASN A N 1
ATOM 720 C CA . ASN A 1 92 ? 21.180 -6.896 -31.806 1.00 83.19 92 ASN A CA 1
ATOM 721 C C . ASN A 1 92 ? 21.486 -5.764 -32.788 1.00 83.19 92 ASN A C 1
ATOM 723 O O . ASN A 1 92 ? 22.022 -6.024 -33.852 1.00 83.19 92 ASN A O 1
ATOM 727 N N . ARG A 1 93 ? 21.253 -4.496 -32.438 1.00 86.19 93 ARG A N 1
ATOM 728 C CA . ARG A 1 93 ? 21.609 -3.389 -33.341 1.00 86.19 93 ARG A CA 1
ATOM 729 C C . ARG A 1 93 ? 23.092 -3.384 -33.709 1.00 86.19 93 ARG A C 1
ATOM 731 O O . ARG A 1 93 ? 23.388 -3.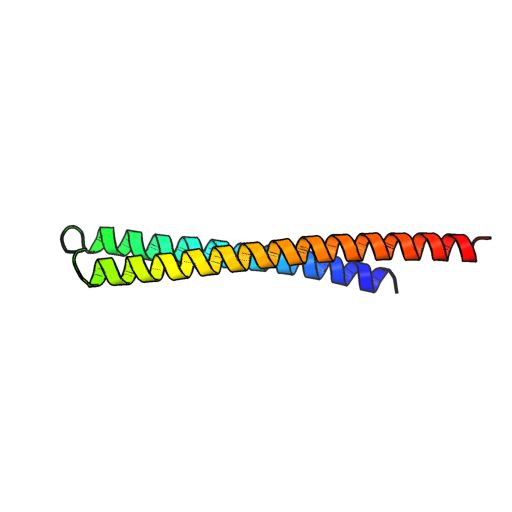183 -34.876 1.00 86.19 93 ARG A O 1
ATOM 738 N N . ALA A 1 94 ? 23.985 -3.667 -32.759 1.00 85.06 94 ALA A N 1
ATOM 739 C CA . ALA A 1 94 ? 25.422 -3.739 -33.015 1.00 85.06 94 ALA A CA 1
ATOM 740 C C . ALA A 1 94 ? 25.809 -4.864 -33.994 1.00 85.06 94 ALA A C 1
ATOM 742 O O . ALA A 1 94 ? 26.680 -4.652 -34.829 1.00 85.06 94 ALA A O 1
ATOM 743 N N . ILE A 1 95 ? 25.146 -6.026 -33.922 1.00 85.19 95 ILE A N 1
ATOM 744 C CA . ILE A 1 95 ? 25.376 -7.162 -34.836 1.00 85.19 95 ILE A CA 1
ATOM 745 C C . ILE A 1 95 ? 24.910 -6.839 -36.260 1.00 85.19 95 ILE A C 1
ATOM 747 O O . ILE A 1 95 ? 25.538 -7.252 -37.224 1.00 85.19 95 ILE A O 1
ATOM 751 N N . TRP A 1 96 ? 23.795 -6.122 -36.401 1.00 78.06 96 TRP A N 1
ATOM 752 C CA . TRP A 1 96 ? 23.213 -5.807 -37.710 1.00 78.06 96 TRP A CA 1
ATOM 753 C C . TRP A 1 96 ? 23.754 -4.500 -38.317 1.00 78.06 96 TRP A C 1
ATOM 755 O O . TRP A 1 96 ? 23.429 -4.181 -39.458 1.00 78.06 96 TRP A O 1
ATOM 765 N N . SER A 1 97 ? 24.550 -3.731 -37.565 1.00 71.75 97 SER A N 1
ATOM 766 C CA . SER A 1 97 ? 25.236 -2.522 -38.043 1.00 71.75 97 SER A CA 1
ATOM 767 C C . SER A 1 97 ? 26.705 -2.749 -38.425 1.00 71.75 97 SER A C 1
ATOM 769 O O . SER A 1 97 ? 27.360 -1.791 -38.832 1.00 71.75 97 SER A O 1
ATOM 771 N N . SER A 1 98 ? 27.227 -3.966 -38.238 1.00 54.88 98 SER A N 1
ATOM 772 C CA . SER A 1 98 ? 28.555 -4.414 -38.690 1.00 54.88 98 SER A CA 1
ATOM 773 C C . SER A 1 98 ? 28.442 -5.211 -39.980 1.00 54.88 98 SER A C 1
ATOM 775 O O . SER A 1 98 ? 29.278 -4.991 -40.878 1.00 54.88 98 SER A O 1
#

Radius of gyration: 22.58 Å; Cα contacts (8 Å, |Δi|>4): 25; chains: 1; bounding box: 48×18×65 Å

Nearest PDB structures (foldseek):
  6u28-assembly2_D  TM=5.273E-01  e=8.674E-01  Homo sapiens
  6b87-assembly1_A-2  TM=7.259E-01  e=2.946E+00  synthetic construct
  6pyu-assembly1_B  TM=6.149E-01  e=3.141E+00  Homo sapiens
  4ilo-assembly1_A  TM=5.368E-01  e=2.590E+00  Chlamydia trachomatis L2/434/Bu

Sequence (98 aa):
MSDYTKVNFVQMEQAQLGLLKVVSNMDKATDELIRKLQEVLGDNWAGDAANFFEEHRKIWDAAEQEMGRQLNEAAVALGTANENYKAAEARNRAIWSS